Protein AF-A0A961NIJ6-F1 (afdb_monomer_lite)

Foldseek 3Di:
DDDDDDDPVNVVVVV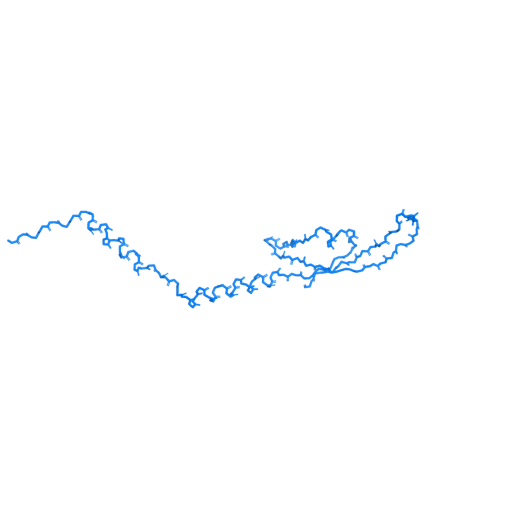VVVVVVPDDDQDPVNVVVVVVVVVVVFVVQKKKKKFWAWAADPVCRVDGTDIDIDMFMWGQDPPRDTDGDPVRCPRGPDMDID

Secondary structure (DSSP, 8-state):
--PPPPPHHHHHHHHHHHHHHHSPPPPHHHHHHHHHHHHHHHHHTEEEEEEEEEE--SS-TTSPPEEEEEEEEEEEETTTEEEE-HHHHTTEEEEEE-

Radius of gyration: 30.36 Å; chains: 1; bounding box: 66×33×87 Å

pLDDT: mean 88.86, std 11.51, range [45.09, 98.19]

Structure (mmCIF, N/CA/C/O backbone):
data_AF-A0A961NIJ6-F1
#
_entry.id   AF-A0A961NIJ6-F1
#
loop_
_atom_site.group_PDB
_atom_site.id
_atom_site.type_symbol
_atom_site.label_atom_id
_atom_site.label_alt_id
_atom_site.label_comp_id
_atom_site.label_asym_id
_atom_site.label_entity_id
_atom_site.label_seq_id
_atom_site.pdbx_PDB_ins_code
_atom_site.Cartn_x
_atom_site.Cartn_y
_atom_site.Cartn_z
_atom_site.occupancy
_atom_site.B_iso_or_equiv
_atom_site.auth_seq_id
_atom_site.auth_comp_id
_atom_site.auth_asym_id
_atom_site.auth_atom_id
_atom_site.pdbx_PDB_model_num
ATOM 1 N N . MET A 1 1 ? -39.374 24.832 65.779 1.00 45.09 1 MET A N 1
ATOM 2 C CA . MET A 1 1 ? -38.703 23.625 65.245 1.00 45.09 1 MET A CA 1
ATOM 3 C C . MET A 1 1 ? -38.124 23.990 63.874 1.00 45.09 1 MET A C 1
ATOM 5 O O . MET A 1 1 ? -38.811 23.864 62.872 1.00 45.09 1 MET A O 1
ATOM 9 N N . ILE A 1 2 ? -36.933 24.602 63.840 1.00 48.69 2 ILE A N 1
ATOM 10 C CA . ILE A 1 2 ? -36.365 25.255 62.642 1.00 48.69 2 ILE A CA 1
ATOM 11 C C . ILE A 1 2 ? -35.278 24.342 62.067 1.00 48.69 2 ILE A C 1
ATOM 13 O O . ILE A 1 2 ? -34.301 24.042 62.748 1.00 48.69 2 ILE A O 1
ATOM 17 N N . ARG A 1 3 ? -35.476 23.854 60.836 1.00 55.44 3 ARG A N 1
ATOM 18 C CA . ARG A 1 3 ? -34.485 23.052 60.104 1.00 55.44 3 ARG A CA 1
ATOM 19 C C . ARG A 1 3 ? -33.312 23.960 59.718 1.00 55.44 3 ARG A C 1
ATOM 21 O O . ARG A 1 3 ? -33.535 25.032 59.163 1.00 55.44 3 ARG A O 1
ATOM 28 N N . SER A 1 4 ? -32.086 23.559 60.039 1.00 70.50 4 SER A N 1
ATOM 29 C CA . SER A 1 4 ? -30.876 24.306 59.684 1.00 70.50 4 SER A CA 1
ATOM 30 C C . SER A 1 4 ? -30.689 24.383 58.157 1.00 70.50 4 SER A C 1
ATOM 32 O O . SER A 1 4 ? -31.022 23.422 57.455 1.00 70.50 4 SER A O 1
ATOM 34 N N . PRO A 1 5 ? -30.173 25.506 57.618 1.00 73.25 5 PRO A N 1
ATOM 35 C CA . PRO A 1 5 ? -29.946 25.658 56.185 1.00 73.25 5 PRO A CA 1
ATOM 36 C C . PRO A 1 5 ? -28.848 24.702 55.701 1.00 73.25 5 PRO A C 1
ATOM 38 O O . PRO A 1 5 ? -27.818 24.514 56.350 1.00 73.25 5 PRO A O 1
ATOM 41 N N . ILE A 1 6 ? -29.087 24.075 54.551 1.00 72.00 6 ILE A N 1
ATOM 42 C CA . ILE A 1 6 ? -28.156 23.148 53.902 1.00 72.00 6 ILE A CA 1
ATOM 43 C C . ILE A 1 6 ? -26.916 23.942 53.465 1.00 72.00 6 ILE A C 1
ATOM 45 O O . ILE A 1 6 ? -27.039 24.966 52.797 1.00 72.00 6 ILE A O 1
ATOM 49 N N . SER A 1 7 ? -25.719 23.490 53.850 1.00 82.00 7 SER A N 1
ATOM 50 C CA . SER A 1 7 ? -24.474 24.188 53.520 1.00 82.00 7 SER A CA 1
ATOM 51 C C . SER A 1 7 ? -24.175 24.131 52.011 1.00 82.00 7 SER A C 1
ATOM 53 O O . SER A 1 7 ? -24.424 23.102 51.375 1.00 82.00 7 SER A O 1
ATOM 55 N N . PRO A 1 8 ? -23.587 25.189 51.422 1.00 77.31 8 PRO A N 1
ATOM 56 C CA . PRO A 1 8 ? -23.310 25.253 49.983 1.00 77.31 8 PRO A CA 1
ATOM 57 C C . PRO A 1 8 ? -22.439 24.089 49.475 1.00 77.31 8 PRO A C 1
ATOM 59 O O . PRO A 1 8 ? -22.652 23.596 48.370 1.00 77.31 8 PRO A O 1
ATOM 62 N N . GLY A 1 9 ? -21.532 23.559 50.305 1.00 79.56 9 GLY A N 1
ATOM 63 C CA . GLY A 1 9 ? -20.721 22.383 49.960 1.00 79.56 9 GLY A CA 1
ATOM 64 C C . GLY A 1 9 ? -21.523 21.082 49.815 1.00 79.56 9 GLY A C 1
ATOM 65 O O . GLY A 1 9 ? -21.189 20.241 48.985 1.00 79.56 9 GLY A O 1
ATOM 66 N N . ARG A 1 10 ? -22.622 20.920 50.565 1.00 75.56 10 ARG A N 1
ATOM 67 C CA . ARG A 1 10 ? -23.513 19.753 50.436 1.00 75.56 10 ARG A CA 1
ATOM 68 C C . ARG A 1 10 ? -24.353 19.814 49.165 1.00 75.56 10 ARG A C 1
ATOM 70 O O . ARG A 1 10 ? -24.590 18.777 48.556 1.00 75.56 10 ARG A O 1
ATOM 77 N N . VAL A 1 11 ? -24.745 21.016 48.744 1.00 77.81 11 VAL A N 1
ATOM 78 C CA . VAL A 1 11 ? -25.447 21.234 47.470 1.00 77.81 11 VAL 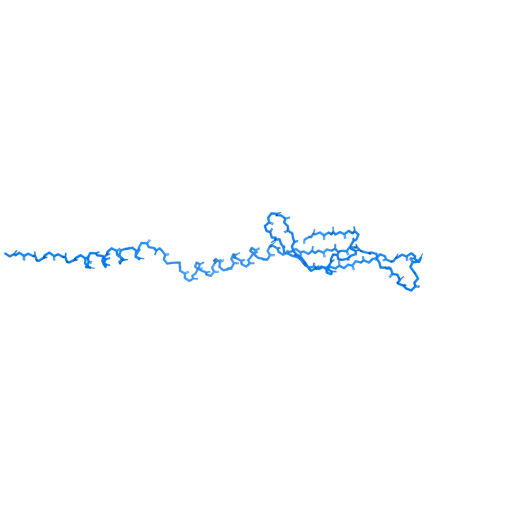A CA 1
ATOM 79 C C . VAL A 1 11 ? -24.523 20.924 46.290 1.00 77.81 11 VAL A C 1
ATOM 81 O O . VAL A 1 11 ? -24.922 20.201 45.382 1.00 77.81 11 VAL A O 1
ATOM 84 N N . ALA A 1 12 ? -23.267 21.380 46.333 1.00 76.44 12 ALA A N 1
ATOM 85 C CA . ALA A 1 12 ? -22.278 21.084 45.295 1.00 76.44 12 ALA A CA 1
ATOM 86 C C . ALA A 1 12 ? -22.004 19.575 45.150 1.00 76.44 12 ALA A C 1
ATOM 88 O O . ALA A 1 12 ? -21.952 19.062 44.034 1.00 76.44 12 ALA A O 1
ATOM 89 N N . LEU A 1 13 ? -21.895 18.846 46.267 1.00 75.31 13 LEU A N 1
ATOM 90 C CA . LEU A 1 13 ? -21.685 17.396 46.248 1.00 75.31 13 LEU A CA 1
ATOM 91 C C . LEU A 1 13 ? -22.907 16.636 45.700 1.00 75.31 13 LEU A C 1
ATOM 93 O O . LEU A 1 13 ? -22.746 15.666 44.963 1.00 75.31 13 LEU A O 1
ATOM 97 N N . MET A 1 14 ? -24.125 17.094 46.018 1.00 78.12 14 MET A N 1
ATOM 98 C CA . MET A 1 14 ? -25.353 16.534 45.444 1.00 78.12 14 MET A CA 1
ATOM 99 C C . MET A 1 14 ? -25.440 16.785 43.933 1.00 78.12 14 MET A C 1
ATOM 101 O O . MET A 1 14 ? -25.782 15.869 43.192 1.00 78.12 14 MET A O 1
ATOM 105 N N . LEU A 1 15 ? -25.072 17.980 43.460 1.00 74.81 15 LEU A N 1
ATOM 106 C CA . LEU A 1 15 ? -25.042 18.298 42.028 1.00 74.81 15 LEU A CA 1
ATOM 107 C C . LEU A 1 15 ? -23.995 17.467 41.271 1.00 74.81 15 LEU A C 1
ATOM 109 O O . LEU A 1 15 ? -24.285 16.971 40.186 1.00 74.81 15 LEU A O 1
ATOM 113 N N . LEU A 1 16 ? -22.813 17.252 41.856 1.00 74.06 16 LEU A N 1
ATOM 114 C CA . LEU A 1 16 ? -21.767 16.410 41.268 1.00 74.06 16 LEU A CA 1
ATOM 115 C C . LEU A 1 16 ? -22.181 14.927 41.216 1.00 74.06 16 LEU A C 1
ATOM 117 O O . LEU A 1 16 ? -21.941 14.253 40.218 1.00 74.06 16 LEU A O 1
ATOM 121 N N . GLY A 1 17 ? -22.841 14.422 42.264 1.00 70.38 17 GLY A N 1
ATOM 122 C CA . GLY A 1 17 ? -23.359 13.051 42.304 1.00 70.38 17 GLY A CA 1
ATOM 123 C C . GLY A 1 17 ? -24.473 12.799 41.282 1.00 70.38 17 GLY A C 1
ATOM 124 O O . GLY A 1 17 ? -24.474 11.765 40.617 1.00 70.38 17 GLY A O 1
ATOM 125 N N . VAL A 1 18 ? -25.380 13.766 41.100 1.00 71.00 18 VAL A N 1
ATOM 126 C CA . VAL A 1 18 ? -26.411 13.717 40.049 1.00 71.00 18 VAL A CA 1
ATOM 127 C C . VAL A 1 18 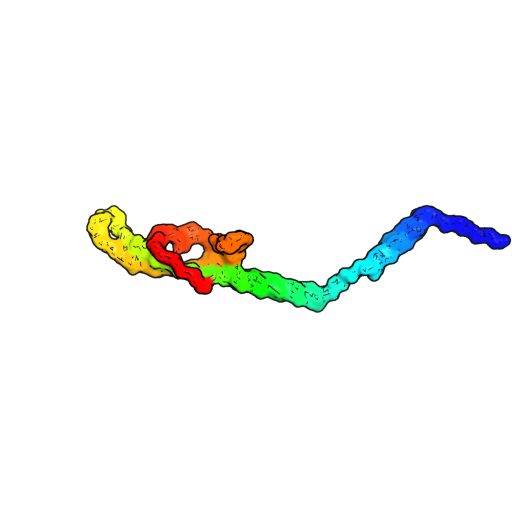? -25.775 13.783 38.660 1.00 71.00 18 VAL A C 1
ATOM 129 O O . VAL A 1 18 ? -26.183 13.037 37.774 1.00 71.00 18 VAL A O 1
ATOM 132 N N . LEU A 1 19 ? -24.738 14.605 38.476 1.00 66.12 19 LEU A N 1
ATOM 133 C CA . LEU A 1 19 ? -24.011 14.695 37.212 1.00 66.12 19 LEU A CA 1
ATOM 134 C C . LEU A 1 19 ? -23.408 13.336 36.821 1.00 66.12 19 LEU A C 1
ATOM 136 O O . LEU A 1 19 ? -23.596 12.904 35.692 1.00 66.12 19 LEU A O 1
ATOM 140 N N . VAL A 1 20 ? -22.754 12.619 37.740 1.00 71.50 20 VAL A N 1
ATOM 141 C CA . VAL A 1 20 ? -22.148 11.299 37.458 1.00 71.50 20 VAL A CA 1
ATOM 142 C C . VAL A 1 20 ? -23.195 10.235 37.102 1.00 71.50 20 VAL A C 1
ATOM 144 O O . VAL A 1 20 ? -22.952 9.426 36.213 1.00 71.50 20 VAL A O 1
ATOM 147 N N . LEU A 1 21 ? -24.376 10.260 37.728 1.00 66.25 21 LEU A N 1
ATOM 148 C CA . LEU A 1 21 ? -25.473 9.319 37.450 1.00 66.25 21 LEU A CA 1
ATOM 149 C C . LEU A 1 21 ? -26.130 9.510 36.072 1.00 66.25 21 LEU A C 1
ATOM 151 O O . LEU A 1 21 ? -26.739 8.576 35.558 1.00 66.25 21 LEU A O 1
ATOM 155 N N . VAL A 1 22 ? -26.014 10.702 35.478 1.00 75.94 22 VAL A N 1
ATOM 156 C CA . VAL A 1 22 ? -26.590 11.023 34.160 1.00 75.94 22 VAL A CA 1
ATOM 157 C C . VAL A 1 22 ? -25.623 10.703 33.009 1.00 75.94 22 VAL A C 1
ATOM 159 O O . VAL A 1 22 ? -26.053 10.614 31.860 1.00 75.94 22 VAL A O 1
ATOM 162 N N . HIS A 1 23 ? -24.335 10.466 33.283 1.00 71.81 23 HIS A N 1
ATOM 163 C CA . HIS A 1 23 ? -23.384 10.051 32.249 1.00 71.81 23 HIS A CA 1
ATOM 164 C C . HIS A 1 23 ? -23.427 8.525 32.067 1.00 71.81 23 HIS A C 1
ATOM 166 O O . HIS A 1 23 ? -23.067 7.795 32.993 1.00 71.81 23 HIS A O 1
ATOM 172 N N . PRO A 1 24 ? -23.828 8.005 30.891 1.00 75.56 24 PRO A N 1
ATOM 173 C CA . PRO A 1 24 ? -23.824 6.569 30.650 1.00 75.56 24 PRO A CA 1
ATOM 174 C C . PRO A 1 24 ? -22.382 6.041 30.660 1.00 75.56 24 PRO A C 1
ATOM 176 O O . PRO A 1 24 ? -21.561 6.407 29.817 1.00 75.56 24 PRO A O 1
ATOM 179 N N . VAL A 1 25 ? -22.066 5.161 31.614 1.00 79.12 25 VAL A N 1
ATOM 180 C CA . VAL A 1 25 ? -20.854 4.334 31.569 1.00 79.12 25 VAL A CA 1
ATOM 181 C C . VAL A 1 25 ? -21.072 3.264 30.507 1.00 79.12 25 VAL A C 1
ATOM 183 O O . VAL A 1 25 ? -21.984 2.446 30.631 1.00 79.12 25 VAL A O 1
ATOM 186 N N . LYS A 1 26 ? -20.231 3.272 29.466 1.00 83.56 26 LYS A N 1
ATOM 187 C CA . LYS A 1 26 ? -20.228 2.212 28.453 1.00 83.56 26 LYS A CA 1
ATOM 188 C C . LYS A 1 26 ? -20.002 0.873 29.144 1.00 83.56 26 LYS A C 1
ATOM 190 O O . LYS A 1 26 ? -19.047 0.715 29.906 1.00 83.56 26 LYS A O 1
ATOM 195 N N . SER A 1 27 ? -20.867 -0.093 28.873 1.00 86.56 27 SER A N 1
ATOM 196 C CA . SER A 1 27 ? -20.704 -1.435 29.427 1.00 86.56 27 SER A CA 1
ATOM 197 C C . SER A 1 27 ? -19.466 -2.124 28.834 1.00 86.56 27 SER A C 1
ATOM 199 O O . SER A 1 27 ? -18.978 -1.771 27.755 1.00 86.56 27 SER A O 1
ATOM 201 N N . ASN A 1 28 ? -18.967 -3.164 29.505 1.00 88.44 28 ASN A N 1
ATOM 202 C CA . ASN A 1 28 ? -17.849 -3.963 28.987 1.00 88.44 28 ASN A CA 1
ATOM 203 C C . ASN A 1 28 ? -18.167 -4.573 27.609 1.00 88.44 28 ASN A C 1
ATOM 205 O O . ASN A 1 28 ? -17.286 -4.664 26.757 1.00 88.44 28 ASN A O 1
ATOM 209 N N . ALA A 1 29 ? -19.428 -4.951 27.370 1.00 88.44 29 ALA A N 1
ATOM 210 C CA . ALA A 1 29 ? -19.873 -5.497 26.091 1.00 88.44 29 ALA A CA 1
ATOM 211 C C . ALA A 1 29 ? -19.853 -4.445 24.969 1.00 88.44 29 ALA A C 1
ATOM 213 O O . ALA A 1 29 ? -19.465 -4.753 23.845 1.00 88.44 29 ALA A O 1
ATOM 214 N N . GLU A 1 30 ? -20.233 -3.201 25.266 1.00 90.06 30 GLU A N 1
ATOM 215 C CA . GLU A 1 30 ? -20.158 -2.090 24.309 1.00 90.06 30 GLU A CA 1
ATOM 216 C C . GLU A 1 30 ? -18.711 -1.712 24.002 1.00 90.06 30 GLU A C 1
ATOM 218 O O . GLU A 1 30 ? -18.364 -1.537 22.838 1.00 90.06 30 GLU A O 1
ATOM 223 N N . SER A 1 31 ? -17.848 -1.666 25.021 1.00 87.88 31 SER A N 1
ATOM 224 C CA . SER A 1 31 ? -16.414 -1.415 24.833 1.00 87.88 31 SER A CA 1
ATOM 225 C C . SER A 1 31 ? -15.752 -2.500 23.974 1.00 87.88 31 SER A C 1
ATOM 227 O O . SER A 1 31 ? -14.956 -2.187 23.094 1.00 87.88 31 SER A O 1
ATOM 229 N N . ALA A 1 32 ? -16.114 -3.774 24.167 1.00 89.88 32 ALA A N 1
ATOM 230 C CA . ALA A 1 32 ? -15.609 -4.875 23.345 1.00 89.88 32 ALA A CA 1
ATOM 231 C C . ALA A 1 32 ? -16.080 -4.789 21.881 1.00 89.88 32 ALA A C 1
ATOM 233 O O . ALA A 1 32 ? -15.298 -5.052 20.970 1.00 89.88 32 ALA A O 1
ATOM 234 N N . ARG A 1 33 ? -17.341 -4.394 21.648 1.00 88.56 33 ARG A N 1
ATOM 235 C CA . ARG A 1 33 ? -17.891 -4.178 20.298 1.00 88.56 33 ARG A CA 1
ATOM 236 C C . ARG A 1 33 ? -17.214 -3.011 19.586 1.00 88.56 33 ARG A C 1
ATOM 238 O O . ARG A 1 33 ? -16.834 -3.151 18.432 1.00 88.56 33 ARG A O 1
ATOM 245 N N . GLU A 1 34 ? -17.016 -1.898 20.285 1.00 91.44 34 GLU A N 1
ATOM 246 C CA . GLU A 1 34 ? -16.286 -0.739 19.764 1.00 91.44 34 GLU A CA 1
ATOM 247 C C . GLU A 1 34 ? -14.848 -1.114 19.386 1.00 91.44 34 GLU A C 1
ATOM 249 O O . GLU A 1 34 ? -14.372 -0.774 18.305 1.00 91.44 34 GLU A O 1
ATOM 254 N N . GLN A 1 35 ? -14.168 -1.879 20.245 1.00 90.56 35 GLN A N 1
ATOM 255 C CA . GLN A 1 35 ? -12.822 -2.359 19.957 1.00 90.56 35 GLN A CA 1
ATOM 256 C C . GLN A 1 35 ? -12.800 -3.258 18.714 1.00 90.56 35 GLN A C 1
ATOM 258 O O . GLN A 1 35 ? -11.918 -3.095 17.879 1.00 90.56 35 GLN A O 1
ATOM 263 N N . ALA A 1 36 ? -13.761 -4.176 18.565 1.00 90.81 36 ALA A N 1
ATOM 264 C CA . ALA A 1 36 ? -13.870 -5.026 17.378 1.00 90.81 36 ALA A CA 1
ATOM 265 C C . ALA A 1 36 ? -14.070 -4.195 16.100 1.00 90.81 36 ALA A C 1
ATOM 267 O O . ALA A 1 36 ? -13.300 -4.354 15.154 1.00 90.81 36 ALA A O 1
ATOM 268 N N . ASN A 1 37 ? -15.007 -3.241 16.125 1.00 94.19 37 ASN A N 1
ATOM 269 C CA . ASN A 1 37 ? -15.272 -2.332 15.008 1.00 94.19 37 ASN A CA 1
ATOM 270 C C . ASN A 1 37 ? -14.022 -1.539 14.604 1.00 94.19 37 ASN A C 1
ATOM 272 O O . ASN A 1 37 ? -13.715 -1.421 13.422 1.00 94.19 37 ASN A O 1
ATOM 276 N N . ASN A 1 38 ? -13.266 -1.026 15.580 1.00 93.81 38 ASN A N 1
ATOM 277 C CA . ASN A 1 38 ? -12.034 -0.284 15.314 1.00 93.81 38 ASN A CA 1
ATOM 278 C C . ASN A 1 38 ? -10.975 -1.144 14.621 1.00 93.81 38 ASN A C 1
ATOM 280 O O . ASN A 1 38 ? -10.231 -0.643 13.777 1.00 93.81 38 ASN A O 1
ATOM 284 N N . ILE A 1 39 ? -10.899 -2.435 14.954 1.00 94.19 39 ILE A N 1
ATOM 285 C CA . ILE A 1 39 ? -9.960 -3.333 14.285 1.00 94.19 39 ILE A CA 1
ATOM 286 C C . ILE A 1 39 ? -10.446 -3.653 12.867 1.00 94.19 39 ILE A C 1
ATOM 288 O O . ILE A 1 39 ? -9.621 -3.724 11.963 1.00 94.19 39 ILE A O 1
ATOM 292 N N . ASP A 1 40 ? -11.749 -3.802 12.644 1.00 95.56 40 ASP A N 1
ATOM 293 C CA . ASP A 1 40 ? -12.290 -4.037 11.300 1.00 95.56 40 ASP A CA 1
ATOM 294 C C . ASP A 1 40 ? -12.062 -2.830 10.383 1.00 95.56 40 ASP A C 1
ATOM 296 O O . ASP A 1 40 ? -11.525 -2.994 9.292 1.00 95.56 40 ASP A O 1
ATOM 300 N N . ILE A 1 41 ? -12.284 -1.607 10.875 1.00 93.81 41 ILE A N 1
ATOM 301 C CA . ILE A 1 41 ? -11.924 -0.374 10.154 1.00 93.81 41 ILE A CA 1
ATOM 302 C C . ILE A 1 41 ? -10.423 -0.346 9.832 1.00 93.81 41 ILE A C 1
ATOM 304 O O . ILE A 1 41 ? -10.023 -0.003 8.719 1.00 93.81 41 ILE A O 1
ATOM 308 N N . ALA A 1 42 ? -9.573 -0.716 10.794 1.00 93.31 42 ALA A N 1
ATOM 309 C CA . ALA A 1 42 ? -8.130 -0.752 10.582 1.00 93.31 42 ALA A CA 1
ATOM 310 C C . ALA A 1 42 ? -7.711 -1.814 9.552 1.00 93.31 42 ALA A C 1
ATOM 312 O O . ALA A 1 42 ? -6.754 -1.588 8.814 1.00 93.31 42 ALA A O 1
ATOM 313 N N . ARG A 1 43 ? -8.413 -2.953 9.490 1.00 95.19 43 ARG A N 1
ATOM 314 C CA . ARG A 1 43 ? -8.188 -4.020 8.501 1.00 95.19 43 ARG A CA 1
ATOM 315 C C . ARG A 1 43 ? -8.630 -3.595 7.107 1.00 95.19 43 ARG A C 1
ATOM 317 O O . ARG A 1 43 ? -7.873 -3.797 6.164 1.00 95.19 43 ARG A O 1
ATOM 324 N N . ASP A 1 44 ? -9.792 -2.965 6.992 1.00 94.81 44 ASP A N 1
ATOM 325 C CA . ASP A 1 44 ? -10.334 -2.484 5.718 1.00 94.81 44 ASP A CA 1
ATOM 326 C C . ASP A 1 44 ? -9.495 -1.340 5.126 1.00 94.81 44 ASP A C 1
ATOM 328 O O . ASP A 1 44 ? -9.467 -1.136 3.914 1.00 94.81 44 ASP A O 1
ATOM 332 N N . ALA A 1 45 ? -8.758 -0.610 5.969 1.00 95.88 45 ALA A N 1
ATOM 333 C CA . ALA A 1 45 ? -7.807 0.404 5.526 1.00 95.8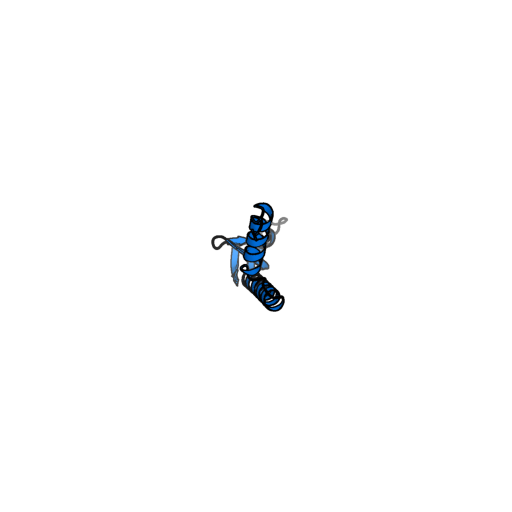8 45 ALA A CA 1
ATOM 334 C C . ALA A 1 45 ? -6.505 -0.180 4.942 1.00 95.88 45 ALA A C 1
ATOM 336 O O . ALA A 1 45 ? -5.715 0.572 4.364 1.00 95.88 45 ALA A O 1
ATOM 337 N N . VAL A 1 46 ? -6.240 -1.483 5.095 1.00 97.00 46 VAL A N 1
ATOM 338 C CA . VAL A 1 46 ? -5.035 -2.135 4.562 1.00 97.00 46 VAL A CA 1
ATOM 339 C C . VAL A 1 46 ? -5.223 -2.461 3.086 1.00 97.00 46 VAL A C 1
ATOM 341 O O . VAL A 1 46 ? -6.180 -3.123 2.702 1.00 97.00 46 VAL A O 1
ATOM 344 N N . VAL A 1 47 ? -4.262 -2.060 2.257 1.00 97.62 47 VAL A N 1
ATOM 345 C CA . VAL A 1 47 ? -4.280 -2.309 0.810 1.00 97.62 47 VAL A CA 1
ATOM 346 C C . VAL A 1 47 ? -3.037 -3.063 0.358 1.00 97.62 47 VAL A C 1
ATOM 348 O O . VAL A 1 47 ? -1.937 -2.860 0.886 1.00 97.62 47 VAL A O 1
ATOM 351 N N . ASN A 1 48 ? -3.186 -3.903 -0.663 1.00 97.75 48 ASN A N 1
ATOM 352 C CA . ASN A 1 48 ? -2.064 -4.569 -1.311 1.00 97.75 48 ASN A CA 1
ATOM 353 C C . ASN A 1 48 ? -1.597 -3.751 -2.524 1.00 97.75 48 ASN A C 1
ATOM 355 O O . ASN A 1 48 ? -2.383 -3.362 -3.387 1.00 97.75 48 ASN A O 1
ATOM 359 N N . ILE A 1 49 ? -0.293 -3.502 -2.604 1.00 98.19 49 ILE A N 1
ATOM 360 C CA . ILE A 1 49 ? 0.349 -2.699 -3.645 1.00 98.19 49 ILE A CA 1
ATOM 361 C C . ILE A 1 49 ? 1.208 -3.627 -4.491 1.00 98.19 49 ILE A C 1
ATOM 363 O O . ILE A 1 49 ? 2.190 -4.188 -4.017 1.00 98.19 49 ILE A O 1
ATOM 367 N N . ASN A 1 50 ? 0.861 -3.764 -5.765 1.00 98.06 50 ASN A N 1
ATOM 368 C CA . ASN A 1 50 ? 1.638 -4.511 -6.743 1.00 98.06 50 ASN A CA 1
ATOM 369 C C . ASN A 1 50 ? 2.441 -3.537 -7.605 1.00 98.06 50 ASN A C 1
ATOM 371 O O . ASN A 1 50 ? 1.875 -2.682 -8.288 1.00 98.06 50 ASN A O 1
ATOM 375 N N . THR A 1 51 ? 3.756 -3.708 -7.610 1.00 98.12 51 THR A N 1
ATOM 376 C CA . THR A 1 51 ? 4.708 -2.846 -8.305 1.00 98.12 51 THR A CA 1
ATOM 377 C C . THR A 1 51 ? 5.306 -3.585 -9.488 1.00 98.12 51 THR A C 1
ATOM 379 O O . THR A 1 51 ? 5.849 -4.677 -9.339 1.00 98.12 51 THR A O 1
ATOM 382 N N . THR A 1 52 ? 5.250 -2.978 -10.671 1.00 98.00 52 THR A N 1
ATOM 383 C CA . THR A 1 52 ? 6.016 -3.417 -11.843 1.00 98.00 52 THR A CA 1
ATOM 384 C C . THR A 1 52 ? 7.158 -2.438 -12.079 1.00 98.00 52 THR A C 1
ATOM 386 O O . THR A 1 52 ? 6.929 -1.231 -12.147 1.00 98.00 52 THR A O 1
ATOM 389 N N . TYR A 1 53 ? 8.381 -2.945 -12.205 1.00 97.12 53 TYR A N 1
ATOM 390 C CA . TYR A 1 53 ? 9.595 -2.142 -12.350 1.00 97.12 53 TYR A CA 1
ATOM 391 C C . TYR A 1 53 ? 10.562 -2.763 -13.360 1.00 97.12 53 TYR A C 1
ATOM 393 O O . TYR A 1 53 ? 10.464 -3.943 -13.711 1.00 97.12 53 TYR A O 1
ATOM 401 N N . PHE A 1 54 ? 11.509 -1.960 -13.834 1.00 95.94 54 PHE A N 1
ATOM 402 C CA . PHE A 1 54 ? 12.587 -2.412 -14.706 1.00 95.94 54 PHE A CA 1
ATOM 403 C C . PHE A 1 54 ? 13.857 -2.627 -13.886 1.00 95.94 54 PHE A C 1
ATOM 405 O O . PHE A 1 54 ? 14.318 -1.730 -13.189 1.00 95.94 54 PHE A O 1
ATOM 412 N N . SER A 1 55 ? 14.430 -3.824 -13.972 1.00 94.12 55 SER A N 1
ATOM 413 C CA . SER A 1 55 ? 15.700 -4.155 -13.335 1.00 94.12 55 SER A CA 1
ATOM 414 C C . SER A 1 55 ? 16.841 -3.941 -14.328 1.00 94.12 55 SER A C 1
ATOM 416 O O . SER A 1 55 ? 16.907 -4.613 -15.362 1.00 94.12 55 SER A O 1
ATOM 418 N N . TYR A 1 56 ? 17.719 -2.989 -14.011 1.00 93.69 56 TYR A N 1
ATOM 419 C CA . TYR A 1 56 ? 18.875 -2.613 -14.826 1.00 93.69 56 TYR A CA 1
ATOM 420 C C . TYR A 1 56 ? 20.162 -3.253 -14.298 1.00 93.69 56 TYR A C 1
ATOM 422 O O . TYR A 1 56 ? 20.347 -3.410 -13.091 1.00 93.69 56 TYR A O 1
ATOM 430 N N . SER A 1 57 ? 21.083 -3.586 -15.205 1.00 93.19 57 SER A N 1
ATOM 431 C CA . SER A 1 57 ? 22.437 -4.006 -14.835 1.00 93.19 57 SER A CA 1
ATOM 432 C C . SER A 1 57 ? 23.327 -2.781 -14.655 1.00 93.19 57 SER A C 1
ATOM 434 O O . SER A 1 57 ? 23.623 -2.089 -15.625 1.00 93.19 57 SER A O 1
ATOM 436 N N . TYR A 1 58 ? 23.826 -2.547 -13.439 1.00 94.19 58 TYR A N 1
ATOM 437 C CA . TYR A 1 58 ? 24.814 -1.487 -13.192 1.00 94.19 58 TYR A CA 1
ATOM 438 C C . TYR A 1 58 ? 26.146 -1.735 -13.912 1.00 94.19 58 TYR A C 1
ATOM 440 O O . TYR A 1 58 ? 26.856 -0.790 -14.238 1.00 94.19 58 TYR A O 1
ATOM 448 N N . ARG A 1 59 ? 26.486 -3.001 -14.189 1.00 97.25 59 ARG A N 1
ATOM 449 C CA . ARG A 1 59 ? 27.711 -3.372 -14.914 1.00 97.25 59 ARG A CA 1
ATOM 450 C C . ARG A 1 59 ? 27.596 -3.110 -16.415 1.00 97.25 59 ARG A C 1
ATOM 452 O O . ARG A 1 59 ? 28.587 -2.779 -17.054 1.00 97.25 59 ARG A O 1
ATOM 459 N N . ASN A 1 60 ? 26.401 -3.283 -16.977 1.00 96.94 60 ASN A N 1
ATOM 460 C CA . ASN A 1 60 ? 26.139 -3.137 -18.408 1.00 96.94 60 ASN A CA 1
ATOM 461 C C . ASN A 1 60 ? 24.845 -2.331 -18.613 1.00 96.94 60 ASN A C 1
ATOM 463 O O . ASN A 1 60 ? 23.817 -2.913 -18.966 1.00 96.94 60 ASN A O 1
ATOM 467 N N . PRO A 1 61 ? 24.867 -1.006 -18.376 1.00 93.75 61 PRO A N 1
ATOM 468 C CA . PRO A 1 61 ? 23.660 -0.174 -18.354 1.00 93.75 61 PRO A CA 1
ATOM 469 C C . PRO A 1 61 ? 22.984 -0.024 -19.724 1.00 93.75 61 PRO A C 1
ATOM 471 O O . PRO A 1 61 ? 21.799 0.284 -19.788 1.00 93.75 61 PRO A O 1
ATOM 474 N N . TRP A 1 62 ? 23.715 -0.268 -20.817 1.00 95.06 62 TRP A N 1
ATOM 475 C CA . TRP A 1 62 ? 23.177 -0.273 -22.184 1.00 95.06 62 TRP A CA 1
ATOM 476 C C . TRP A 1 62 ? 22.373 -1.536 -22.520 1.00 95.06 62 TRP A C 1
ATOM 478 O O . TRP A 1 62 ? 21.694 -1.577 -23.546 1.00 95.06 62 TRP A O 1
ATOM 488 N N . ASN A 1 63 ? 22.438 -2.577 -21.685 1.00 96.00 63 ASN A N 1
ATOM 489 C CA . ASN A 1 63 ? 21.639 -3.774 -21.901 1.00 96.00 63 ASN A CA 1
ATOM 490 C C . ASN A 1 63 ? 20.163 -3.487 -21.619 1.00 96.00 63 ASN A C 1
ATOM 492 O O . ASN A 1 63 ? 19.808 -2.729 -20.715 1.00 96.00 63 ASN A O 1
ATOM 496 N N . ARG A 1 64 ? 19.287 -4.155 -22.375 1.00 95.81 64 ARG A N 1
ATOM 497 C CA . ARG A 1 64 ? 17.840 -4.051 -22.164 1.00 95.81 64 ARG A CA 1
ATOM 498 C C . ARG A 1 64 ? 17.489 -4.516 -20.741 1.00 95.81 64 ARG A C 1
ATOM 500 O O . ARG A 1 64 ? 17.941 -5.593 -20.345 1.00 95.81 64 ARG A O 1
ATOM 507 N N . PRO A 1 65 ? 16.687 -3.748 -19.984 1.00 95.25 65 PRO A N 1
ATOM 508 C CA . PRO A 1 65 ? 16.295 -4.143 -18.641 1.00 95.25 65 PRO A CA 1
ATOM 509 C C . PRO A 1 65 ? 15.310 -5.310 -18.659 1.00 95.25 65 PRO A C 1
ATOM 511 O O . PRO A 1 65 ? 14.579 -5.525 -19.630 1.00 95.25 65 PRO A O 1
ATOM 514 N N . VAL A 1 66 ? 15.246 -6.028 -17.540 1.00 95.56 66 VAL A N 1
ATOM 515 C CA . VAL A 1 66 ? 14.260 -7.093 -17.324 1.00 95.56 66 VAL A CA 1
ATOM 516 C C . VAL A 1 66 ? 13.060 -6.529 -16.575 1.00 95.56 66 VAL A C 1
ATOM 518 O O . VAL A 1 66 ? 13.223 -5.857 -15.557 1.00 95.56 66 VAL A O 1
ATOM 521 N N . VAL A 1 67 ? 11.848 -6.825 -17.046 1.00 96.50 67 VAL A N 1
ATOM 522 C CA . VAL A 1 67 ? 10.616 -6.449 -16.340 1.00 96.50 67 VAL A CA 1
ATOM 523 C C . VAL A 1 67 ? 10.427 -7.353 -15.133 1.00 96.50 67 VAL A C 1
ATOM 525 O O . VAL A 1 67 ? 10.455 -8.579 -15.254 1.00 96.50 67 VAL A O 1
ATOM 528 N N . ARG A 1 68 ? 10.217 -6.754 -13.964 1.00 96.69 68 ARG A N 1
ATOM 529 C CA . ARG A 1 68 ? 9.995 -7.463 -12.706 1.00 96.69 68 ARG A CA 1
ATOM 530 C C . ARG A 1 68 ? 8.747 -6.960 -12.008 1.00 96.69 68 ARG A C 1
ATOM 532 O O . ARG A 1 68 ? 8.273 -5.856 -12.263 1.00 96.69 68 ARG A O 1
ATOM 539 N N . ARG A 1 69 ? 8.204 -7.820 -11.149 1.00 96.44 69 ARG A N 1
ATOM 540 C CA . ARG A 1 69 ? 7.047 -7.528 -10.309 1.00 96.44 69 ARG A CA 1
ATOM 541 C C . ARG A 1 69 ? 7.384 -7.825 -8.858 1.00 96.44 69 ARG A C 1
ATOM 543 O O . ARG A 1 69 ? 8.090 -8.793 -8.585 1.00 96.44 69 ARG A O 1
ATOM 550 N N . ALA A 1 70 ? 6.872 -6.994 -7.968 1.00 95.94 70 ALA A N 1
ATOM 551 C CA . ALA A 1 70 ? 6.935 -7.158 -6.526 1.00 95.94 70 ALA A CA 1
ATOM 552 C C . ALA A 1 70 ? 5.587 -6.757 -5.917 1.00 95.94 70 ALA A C 1
ATOM 554 O O . ALA A 1 70 ? 4.786 -6.082 -6.565 1.00 95.94 70 ALA A O 1
ATOM 555 N N . SER A 1 71 ? 5.346 -7.169 -4.679 1.00 96.56 71 SER A N 1
ATOM 556 C CA . SER A 1 71 ? 4.174 -6.779 -3.901 1.00 96.56 71 SER A CA 1
ATOM 557 C C . SER A 1 71 ? 4.603 -6.209 -2.553 1.00 96.56 71 SER A C 1
ATOM 559 O O . SER A 1 71 ? 5.648 -6.577 -2.018 1.00 96.56 71 SER A O 1
ATOM 561 N N . GLY A 1 72 ? 3.779 -5.334 -1.995 1.00 96.50 72 GLY A N 1
ATOM 562 C CA . GLY A 1 72 ? 3.925 -4.776 -0.661 1.00 96.50 72 GLY A CA 1
ATOM 563 C C . GLY A 1 72 ? 2.574 -4.326 -0.126 1.00 96.50 72 GLY A C 1
ATOM 564 O O . GLY A 1 72 ? 1.545 -4.506 -0.768 1.00 96.50 72 GLY A O 1
ATOM 565 N N . THR A 1 73 ? 2.572 -3.718 1.050 1.00 97.69 73 THR A N 1
ATOM 566 C CA . THR A 1 73 ? 1.339 -3.307 1.728 1.00 97.69 73 THR A CA 1
ATOM 567 C C . THR A 1 73 ? 1.361 -1.808 1.981 1.00 97.69 73 THR A C 1
ATOM 569 O O . THR A 1 73 ? 2.428 -1.205 2.132 1.00 97.69 73 THR A O 1
ATOM 572 N N . GLY A 1 74 ? 0.186 -1.198 2.024 1.00 97.25 74 GLY A N 1
ATOM 573 C CA . GLY A 1 74 ? 0.001 0.169 2.484 1.00 97.25 74 GLY A CA 1
ATOM 574 C C . GLY A 1 74 ? -1.257 0.307 3.326 1.00 97.25 74 GLY A C 1
ATOM 575 O O . GLY A 1 74 ? -2.037 -0.635 3.454 1.00 97.25 74 GLY A O 1
ATOM 576 N N . PHE A 1 75 ? -1.445 1.497 3.880 1.00 97.44 75 PHE A N 1
ATOM 577 C CA . PHE A 1 75 ? -2.629 1.852 4.656 1.00 97.44 75 PHE A CA 1
ATOM 578 C C . PHE A 1 75 ? -3.252 3.120 4.089 1.00 97.44 75 PHE A C 1
ATOM 580 O O . PHE A 1 75 ? -2.530 4.073 3.778 1.00 97.44 75 PHE A O 1
ATOM 587 N N . ILE A 1 76 ? -4.577 3.142 3.972 1.00 97.06 76 ILE A N 1
ATOM 588 C CA . ILE A 1 76 ? -5.334 4.347 3.639 1.00 97.06 76 ILE A CA 1
ATOM 589 C C . ILE A 1 76 ? -5.271 5.296 4.838 1.00 97.06 76 ILE A C 1
ATOM 591 O O . ILE A 1 76 ? -5.579 4.926 5.969 1.00 97.06 76 ILE A O 1
ATOM 595 N N . ILE A 1 77 ? -4.862 6.531 4.580 1.00 95.25 77 ILE A N 1
ATOM 596 C CA . ILE A 1 77 ? -4.866 7.635 5.538 1.00 95.25 77 ILE A CA 1
ATOM 597 C C . ILE A 1 77 ? -5.847 8.714 5.059 1.00 95.25 77 ILE A C 1
ATOM 599 O O . ILE A 1 77 ? -6.485 8.582 4.011 1.00 95.25 77 ILE A O 1
ATOM 603 N N . SER A 1 78 ? -5.973 9.797 5.824 1.00 94.62 78 SER A N 1
ATOM 604 C CA . SER A 1 78 ? -6.853 10.915 5.477 1.00 94.62 78 SER A CA 1
ATOM 605 C C . SER A 1 78 ? -6.607 11.456 4.062 1.00 94.62 78 SER A C 1
ATOM 607 O O . SER A 1 78 ? -5.498 11.380 3.526 1.00 94.62 78 SER A O 1
ATOM 609 N N . GLU A 1 79 ? -7.663 12.040 3.485 1.00 95.94 79 GLU A N 1
ATOM 610 C CA . GLU A 1 79 ? -7.648 12.694 2.166 1.00 95.94 79 GLU A CA 1
ATOM 611 C C . GLU A 1 79 ? -7.309 11.743 1.006 1.00 95.94 79 GLU A C 1
ATOM 613 O O . GLU A 1 79 ? -6.582 12.110 0.084 1.00 95.94 79 GLU A O 1
ATOM 618 N N . ASN A 1 80 ? -7.835 10.513 1.040 1.00 93.44 80 ASN A N 1
ATOM 619 C CA . ASN A 1 80 ? -7.667 9.530 -0.039 1.00 93.44 80 ASN A CA 1
ATOM 620 C C . ASN A 1 80 ? -6.191 9.231 -0.381 1.00 93.44 80 ASN A C 1
ATOM 622 O O . ASN A 1 80 ? -5.854 8.936 -1.529 1.00 93.44 80 ASN A O 1
ATOM 626 N N . ARG A 1 81 ? -5.298 9.290 0.612 1.00 96.75 81 ARG A N 1
ATOM 627 C CA . ARG A 1 81 ? -3.877 8.954 0.450 1.00 96.75 81 ARG A CA 1
ATOM 628 C C . ARG A 1 81 ? -3.574 7.560 0.983 1.00 96.75 81 ARG A C 1
ATOM 630 O O . ARG A 1 81 ? -4.252 7.069 1.877 1.00 96.75 81 ARG A O 1
ATOM 637 N N . ILE A 1 82 ? -2.504 6.957 0.471 1.00 97.69 82 ILE A N 1
ATOM 638 C CA . ILE A 1 82 ? -1.970 5.679 0.953 1.00 97.69 82 ILE A CA 1
ATOM 639 C C . ILE A 1 82 ? -0.533 5.897 1.424 1.00 97.69 82 ILE A C 1
ATOM 641 O O . ILE A 1 82 ? 0.277 6.461 0.686 1.00 97.69 82 ILE A O 1
ATOM 645 N N . ILE A 1 83 ? -0.207 5.432 2.631 1.00 97.69 83 ILE A N 1
ATOM 646 C CA . ILE A 1 83 ? 1.172 5.368 3.130 1.00 97.69 83 ILE A CA 1
ATOM 647 C C . ILE A 1 83 ? 1.736 3.955 2.947 1.00 97.69 83 ILE A C 1
ATOM 649 O O . ILE A 1 83 ? 1.055 2.965 3.210 1.00 97.69 83 ILE A O 1
ATOM 653 N N . THR A 1 84 ? 2.981 3.852 2.483 1.00 98.12 84 THR A N 1
ATOM 654 C CA . THR A 1 84 ? 3.699 2.583 2.296 1.00 98.12 84 THR A CA 1
ATOM 655 C C . THR A 1 84 ? 5.204 2.789 2.475 1.00 98.12 84 THR A C 1
ATOM 657 O O . THR A 1 84 ? 5.688 3.917 2.588 1.00 98.12 84 THR A O 1
ATOM 660 N N . ASN A 1 85 ? 5.962 1.696 2.491 1.00 97.44 85 ASN A N 1
ATOM 661 C CA . ASN A 1 85 ? 7.415 1.746 2.518 1.00 97.44 85 ASN A CA 1
ATOM 662 C C . ASN A 1 85 ? 7.973 2.291 1.195 1.00 97.44 85 ASN A C 1
ATOM 664 O O . ASN A 1 85 ? 7.568 1.867 0.115 1.00 97.44 85 ASN A O 1
ATOM 668 N N . ALA A 1 86 ? 8.996 3.145 1.264 1.00 97.12 86 ALA A N 1
ATOM 669 C CA . ALA A 1 86 ? 9.624 3.721 0.070 1.00 97.12 86 ALA A CA 1
ATOM 670 C C . ALA A 1 86 ? 10.179 2.658 -0.897 1.00 97.12 86 ALA A C 1
ATOM 672 O O . ALA A 1 86 ? 10.116 2.825 -2.111 1.00 97.12 86 ALA A O 1
ATOM 673 N N . HIS A 1 87 ? 10.684 1.537 -0.374 1.00 95.56 87 HIS A N 1
ATOM 674 C CA . HIS A 1 87 ? 11.213 0.451 -1.202 1.00 95.56 87 HIS A CA 1
ATOM 675 C C . HIS A 1 87 ? 10.130 -0.320 -1.972 1.00 95.56 87 HIS A C 1
ATOM 677 O O . HIS A 1 87 ? 10.456 -1.005 -2.933 1.00 95.56 87 HIS A O 1
ATOM 683 N N . VAL A 1 88 ? 8.856 -0.233 -1.567 1.00 97.00 88 VAL A N 1
ATOM 684 C CA . VAL A 1 88 ? 7.749 -0.897 -2.279 1.00 97.00 88 VAL A CA 1
ATOM 685 C C . VAL A 1 88 ? 7.499 -0.213 -3.622 1.00 97.00 88 VAL A C 1
ATOM 687 O O . VAL A 1 88 ? 7.131 -0.871 -4.592 1.00 97.00 88 VAL A O 1
ATOM 690 N N . VAL A 1 89 ? 7.725 1.100 -3.688 1.00 96.19 89 VAL A N 1
ATOM 691 C CA . VAL A 1 89 ? 7.430 1.940 -4.858 1.00 96.19 89 VAL A CA 1
ATOM 692 C C . VAL A 1 89 ? 8.683 2.472 -5.558 1.00 96.19 89 VAL A C 1
ATOM 694 O O . VAL A 1 89 ? 8.579 3.121 -6.599 1.00 96.19 89 VAL A O 1
ATOM 697 N N . SER A 1 90 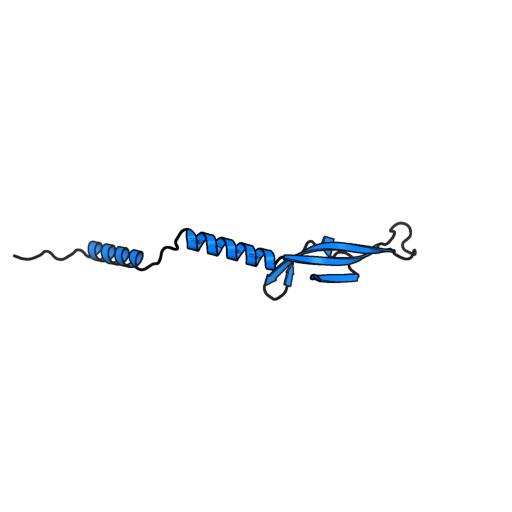? 9.878 2.212 -5.023 1.00 93.31 90 SER A N 1
ATOM 698 C CA . SER A 1 90 ? 11.116 2.669 -5.647 1.00 93.31 90 SER A CA 1
ATOM 699 C C . SER A 1 90 ? 11.299 2.011 -7.019 1.00 93.31 90 SER A C 1
ATOM 701 O O . SER A 1 90 ? 11.067 0.818 -7.199 1.00 93.31 90 SER A O 1
ATOM 703 N N . GLN A 1 91 ? 11.700 2.812 -8.014 1.00 90.50 91 GLN A N 1
ATOM 704 C CA . GLN A 1 91 ? 11.914 2.370 -9.404 1.00 90.50 91 GLN A CA 1
ATOM 705 C C . GLN A 1 91 ? 10.651 1.833 -10.111 1.00 90.50 91 GLN A C 1
ATOM 707 O O . GLN A 1 91 ? 10.750 1.236 -11.186 1.00 90.50 91 GLN A O 1
ATOM 712 N N . ALA A 1 92 ? 9.463 2.047 -9.537 1.00 95.06 92 ALA A N 1
ATOM 713 C CA . ALA A 1 92 ? 8.206 1.609 -10.122 1.00 95.06 92 ALA A CA 1
ATOM 714 C C . ALA A 1 92 ? 7.943 2.298 -11.467 1.00 95.06 92 ALA A C 1
ATOM 716 O O . ALA A 1 92 ? 8.006 3.519 -11.584 1.00 95.06 92 ALA A O 1
ATOM 717 N N . ASN A 1 93 ? 7.588 1.503 -12.474 1.00 95.69 93 ASN A N 1
ATOM 718 C CA . ASN A 1 93 ? 6.996 2.002 -13.712 1.00 95.69 93 ASN A CA 1
ATOM 719 C C . ASN A 1 93 ? 5.464 2.049 -13.594 1.00 95.69 93 ASN A C 1
ATOM 721 O O . ASN A 1 93 ? 4.822 2.980 -14.065 1.00 95.69 93 ASN A O 1
ATOM 725 N N . THR A 1 94 ? 4.871 1.046 -12.944 1.00 97.44 94 THR A N 1
ATOM 726 C CA . THR A 1 94 ? 3.421 0.957 -12.738 1.00 97.44 94 THR A CA 1
ATOM 727 C C . THR A 1 94 ? 3.119 0.426 -11.344 1.00 97.44 94 THR A C 1
ATOM 729 O O . THR A 1 94 ? 3.764 -0.522 -10.887 1.00 97.44 94 THR A O 1
ATOM 732 N N . LEU A 1 95 ? 2.107 1.008 -10.702 1.00 97.50 95 LEU A N 1
ATOM 733 C CA . LEU A 1 95 ? 1.566 0.579 -9.415 1.0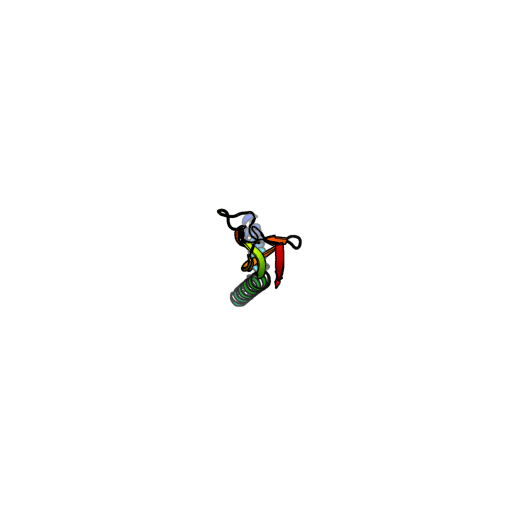0 97.50 95 LEU A CA 1
ATOM 734 C C . LEU A 1 95 ? 0.103 0.167 -9.588 1.00 97.50 95 LEU A C 1
ATOM 736 O O . LEU A 1 95 ? -0.662 0.853 -10.264 1.00 97.50 95 LEU A O 1
ATOM 740 N N . ARG A 1 96 ? -0.289 -0.942 -8.961 1.00 97.69 96 ARG A N 1
ATOM 741 C CA . ARG A 1 96 ? -1.678 -1.405 -8.898 1.00 97.69 96 ARG A CA 1
ATOM 742 C C . ARG A 1 96 ? -2.064 -1.662 -7.451 1.00 97.69 96 ARG A C 1
ATOM 744 O O . ARG A 1 96 ? -1.406 -2.454 -6.782 1.00 97.69 96 ARG A O 1
ATOM 751 N N . VAL A 1 97 ? -3.141 -1.026 -7.009 1.00 96.94 97 VAL A N 1
ATOM 752 C CA . VAL A 1 97 ? -3.691 -1.171 -5.657 1.00 96.94 97 VAL A CA 1
ATOM 753 C C . VAL A 1 97 ? -4.917 -2.082 -5.714 1.00 96.94 97 VAL A C 1
ATOM 755 O O . VAL A 1 97 ? -5.714 -1.973 -6.649 1.00 96.94 97 VAL A O 1
ATOM 758 N N . SER A 1 98 ? -5.022 -3.003 -4.758 1.00 93.75 98 SER A N 1
ATOM 759 C CA . SER A 1 98 ? -6.137 -3.945 -4.589 1.00 93.75 98 SER A CA 1
ATOM 760 C C . SER A 1 98 ? -6.476 -4.135 -3.126 1.00 93.75 98 SER A C 1
ATOM 762 O O . SER A 1 98 ? -5.498 -4.167 -2.339 1.00 93.75 98 SER A O 1
#

Sequence (98 aa):
MIRSPISPGRVALMLLGVLVLVHPVKSNAESAREQANNIDIARDAVVNINTTYFSYSYRNPWNRPVVRRASGTGFIISENRIITNAHVVSQANTLRVS